Protein AF-A0A3C0CUC0-F1 (afdb_monomer_lite)

Sequence (130 aa):
EEIRACFKILPNAEITTEANPGTVTAGSLAHLHRAGFNRISLGVQSLFDNELKRLGRIHTPKEAVRAFKDARSAGFTNINVDLMYGIPEETMDSWRSTLVRVLELEPEHISLYSLSVEEGTPFFQMYNSG

Structure (mmCIF, N/CA/C/O backbone):
data_AF-A0A3C0CUC0-F1
#
_entry.id   AF-A0A3C0CUC0-F1
#
loop_
_atom_site.group_PDB
_atom_site.id
_atom_site.type_symbol
_atom_site.label_atom_id
_atom_site.label_alt_id
_atom_site.label_comp_id
_atom_site.label_asym_id
_atom_site.label_entity_id
_atom_site.label_seq_id
_atom_site.pdbx_PDB_ins_code
_atom_site.Cartn_x
_atom_site.Cartn_y
_atom_site.Cartn_z
_atom_site.occupancy
_atom_site.B_iso_or_equiv
_atom_site.auth_seq_id
_atom_site.auth_comp_id
_atom_site.auth_asym_id
_atom_site.auth_atom_id
_atom_site.pdbx_PDB_model_num
ATOM 1 N N . GLU A 1 1 ? -4.703 10.373 21.473 1.00 81.12 1 GLU A N 1
ATOM 2 C CA . GLU A 1 1 ? -5.142 11.088 22.691 1.00 81.12 1 GLU A CA 1
ATOM 3 C C . GLU A 1 1 ? -5.696 12.483 22.433 1.00 81.12 1 GLU A C 1
ATOM 5 O O . GLU A 1 1 ? -6.885 12.658 22.649 1.00 81.12 1 GLU A O 1
ATOM 10 N N . GLU A 1 2 ? -4.932 13.446 21.904 1.00 93.69 2 GLU A N 1
ATOM 11 C CA . GLU A 1 2 ? -5.412 14.839 21.743 1.00 93.69 2 GLU A CA 1
ATOM 12 C C . GLU A 1 2 ? -6.727 14.970 20.955 1.00 93.69 2 GLU A C 1
ATOM 14 O O . GLU A 1 2 ? -7.662 15.622 21.411 1.00 93.69 2 GLU A O 1
ATOM 19 N N . ILE A 1 3 ? -6.862 14.264 19.825 1.00 93.31 3 ILE A N 1
ATOM 20 C CA . ILE A 1 3 ? -8.111 14.253 19.041 1.00 93.31 3 ILE A CA 1
ATOM 21 C C . ILE A 1 3 ? -9.302 13.779 19.889 1.00 93.31 3 ILE A C 1
ATOM 23 O O . ILE A 1 3 ? -10.371 14.378 19.832 1.00 93.31 3 ILE A O 1
ATOM 27 N N . ARG A 1 4 ? -9.125 12.731 20.707 1.00 92.12 4 ARG A N 1
ATOM 28 C CA . ARG A 1 4 ? -10.192 12.185 21.567 1.00 92.12 4 ARG A CA 1
ATOM 29 C C . ARG A 1 4 ? -10.526 13.110 22.742 1.00 92.12 4 ARG A C 1
ATOM 31 O O . ARG A 1 4 ? -11.632 13.030 23.263 1.00 92.12 4 ARG A O 1
ATOM 38 N N . ALA A 1 5 ? -9.593 13.972 23.150 1.00 95.56 5 ALA A N 1
ATOM 39 C CA . ALA A 1 5 ? -9.825 14.988 24.174 1.00 95.56 5 ALA A CA 1
ATOM 40 C C . ALA A 1 5 ? -10.624 16.186 23.631 1.00 95.56 5 ALA A C 1
ATOM 42 O O . ALA A 1 5 ? -11.428 16.764 24.358 1.00 95.56 5 ALA A O 1
ATOM 43 N N . CYS A 1 6 ? -10.432 16.536 22.355 1.00 97.62 6 CYS A N 1
ATOM 44 C CA . CYS A 1 6 ? -11.098 17.678 21.720 1.00 97.62 6 CYS A CA 1
ATOM 45 C C . CYS A 1 6 ? -12.423 17.315 21.031 1.00 97.62 6 CYS A C 1
ATOM 47 O O . CYS A 1 6 ? -13.293 18.172 20.887 1.00 97.62 6 CYS A O 1
ATOM 49 N N . PHE A 1 7 ? -12.587 16.063 20.596 1.00 96.69 7 PHE A N 1
ATOM 50 C CA . PHE A 1 7 ? -13.725 15.631 19.788 1.00 96.69 7 PHE A CA 1
ATOM 51 C C . PHE A 1 7 ? -14.354 14.344 20.317 1.00 96.69 7 PHE A C 1
ATOM 53 O O . PHE A 1 7 ? -13.674 13.366 20.638 1.00 96.69 7 PHE A O 1
ATOM 60 N N . LYS A 1 8 ? -15.691 14.305 20.321 1.00 96.19 8 LYS A N 1
ATOM 61 C CA . LYS A 1 8 ? -16.443 13.072 20.559 1.00 96.19 8 LYS A CA 1
ATOM 62 C C . LYS A 1 8 ? -16.400 12.200 19.305 1.00 96.19 8 LYS A C 1
ATOM 64 O O . LYS A 1 8 ? -17.100 12.472 18.334 1.00 96.19 8 LYS A O 1
ATOM 69 N N . ILE A 1 9 ? -15.622 11.126 19.357 1.00 95.00 9 ILE A N 1
ATOM 70 C CA . ILE A 1 9 ? -15.589 10.108 18.304 1.00 95.00 9 ILE A CA 1
ATOM 71 C C . ILE A 1 9 ? -16.687 9.075 18.571 1.00 95.00 9 ILE A C 1
ATOM 73 O O . ILE A 1 9 ? -16.818 8.580 19.693 1.00 95.00 9 ILE A O 1
ATOM 77 N N . LEU A 1 10 ? -17.499 8.768 17.557 1.00 96.19 10 LEU A N 1
ATOM 78 C CA . LEU A 1 10 ? -18.555 7.763 17.687 1.00 96.19 10 LEU A CA 1
ATOM 79 C C . LEU A 1 10 ? -17.949 6.360 17.885 1.00 96.19 10 LEU A C 1
ATOM 81 O O . LEU A 1 10 ? -16.899 6.076 17.306 1.00 96.19 10 LEU A O 1
ATOM 85 N N . PRO A 1 11 ? -18.600 5.459 18.650 1.00 91.69 11 PRO A N 1
ATOM 86 C CA . PRO A 1 11 ? -18.070 4.115 18.916 1.00 91.69 11 PRO A CA 1
ATOM 87 C C . PRO A 1 11 ? -17.788 3.278 17.661 1.00 91.69 11 PRO A C 1
ATOM 89 O O . PRO A 1 11 ? -16.928 2.407 17.684 1.00 91.69 11 PRO A O 1
ATOM 92 N N . ASN A 1 12 ? -18.511 3.547 16.574 1.00 93.81 12 ASN A N 1
ATOM 93 C CA . ASN A 1 12 ? -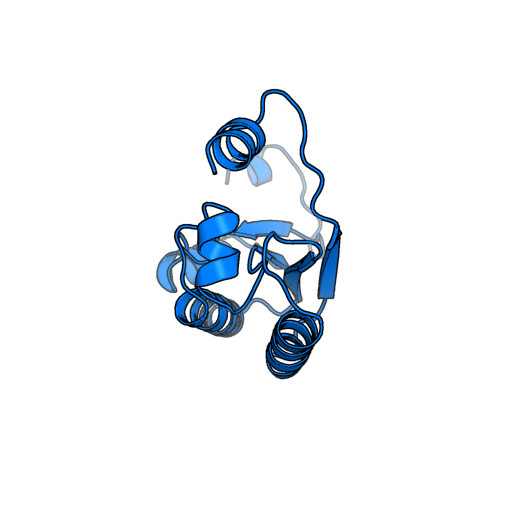18.427 2.858 15.288 1.00 93.81 12 ASN A CA 1
ATOM 94 C C . ASN A 1 12 ? -17.850 3.745 14.170 1.00 93.81 12 ASN A C 1
ATOM 96 O O . ASN A 1 12 ? -18.076 3.460 12.996 1.00 93.81 12 ASN A O 1
ATOM 100 N N . ALA A 1 13 ? -17.167 4.840 14.513 1.00 96.44 13 ALA A N 1
ATOM 101 C CA . ALA A 1 13 ? -16.529 5.685 13.513 1.00 96.44 13 ALA A CA 1
ATOM 102 C C . ALA A 1 13 ? -15.444 4.904 12.755 1.00 96.44 13 ALA A C 1
ATOM 104 O O . ALA A 1 13 ? -14.653 4.169 13.356 1.00 96.44 13 ALA A O 1
ATOM 105 N N . GLU A 1 14 ? -15.374 5.107 11.442 1.00 97.56 14 GLU A N 1
ATOM 106 C CA . GLU A 1 14 ? -14.207 4.696 10.669 1.00 97.56 14 GLU A CA 1
ATOM 107 C C . GLU A 1 14 ? -13.039 5.631 11.005 1.00 97.56 14 GLU A C 1
ATOM 109 O O . GLU A 1 14 ? -13.158 6.855 10.931 1.00 97.56 14 GLU A O 1
ATOM 114 N N . ILE A 1 15 ? -11.911 5.048 11.403 1.00 97.81 15 ILE A N 1
ATOM 115 C CA . ILE A 1 15 ? -10.664 5.752 11.685 1.00 97.81 15 ILE A CA 1
ATOM 116 C C . ILE A 1 15 ? -9.619 5.155 10.748 1.00 97.81 15 ILE A C 1
ATOM 118 O O . ILE A 1 15 ? -9.123 4.046 10.968 1.00 97.81 15 ILE A O 1
ATOM 122 N N . THR A 1 16 ? -9.327 5.890 9.677 1.00 98.06 16 THR A N 1
ATOM 123 C CA . THR A 1 16 ? -8.485 5.428 8.572 1.00 98.06 16 THR A CA 1
ATOM 124 C C . THR A 1 16 ? -7.101 6.065 8.600 1.00 98.06 16 THR A C 1
ATOM 126 O O . THR A 1 16 ? -6.931 7.196 9.054 1.00 98.06 16 THR A O 1
ATOM 129 N N . THR A 1 17 ? -6.111 5.346 8.079 1.00 98.31 17 THR A N 1
ATOM 130 C CA . THR A 1 17 ? -4.767 5.870 7.809 1.00 98.31 17 THR A CA 1
ATOM 131 C C . THR A 1 17 ? -4.258 5.383 6.457 1.00 98.31 17 THR A C 1
ATOM 133 O O . THR A 1 17 ? -4.699 4.346 5.962 1.00 98.31 17 THR A O 1
ATOM 136 N N . GLU A 1 18 ? -3.322 6.115 5.868 1.00 98.44 18 GLU A N 1
ATOM 137 C CA . GLU A 1 18 ? -2.604 5.709 4.662 1.00 98.44 18 GLU A CA 1
ATOM 138 C C . GLU A 1 18 ? -1.171 5.325 5.022 1.00 98.44 18 GLU A C 1
ATOM 140 O O . GLU A 1 18 ? -0.556 5.901 5.923 1.00 98.44 18 GLU A O 1
ATOM 145 N N . ALA A 1 19 ? -0.634 4.330 4.327 1.00 97.94 19 ALA A N 1
ATOM 146 C CA . ALA A 1 19 ? 0.676 3.786 4.617 1.00 97.94 19 ALA A CA 1
ATOM 147 C C . ALA A 1 19 ? 1.436 3.415 3.344 1.00 97.94 19 ALA A C 1
ATOM 149 O O . ALA A 1 19 ? 0.907 2.810 2.410 1.00 97.94 19 ALA A O 1
ATOM 150 N N . ASN A 1 20 ? 2.728 3.740 3.354 1.00 97.81 20 ASN A N 1
ATOM 151 C CA . ASN A 1 20 ? 3.682 3.258 2.370 1.00 97.81 20 ASN A CA 1
ATOM 152 C C . ASN A 1 20 ? 4.270 1.925 2.871 1.00 97.81 20 ASN A C 1
ATOM 154 O O . ASN A 1 20 ? 4.796 1.893 3.989 1.00 97.81 20 ASN A O 1
ATOM 158 N N . PRO A 1 21 ? 4.233 0.840 2.075 1.00 98.12 21 PRO A N 1
ATOM 159 C CA . PRO A 1 21 ? 4.841 -0.432 2.452 1.00 98.12 21 PRO A CA 1
ATOM 160 C C . PRO A 1 21 ? 6.308 -0.338 2.885 1.00 98.12 21 PRO A C 1
ATOM 162 O O . PRO A 1 21 ? 6.733 -1.103 3.743 1.00 98.12 21 PRO A O 1
ATOM 165 N N . GLY A 1 22 ? 7.068 0.612 2.333 1.00 96.75 22 GLY A N 1
ATOM 166 C CA . GLY A 1 22 ? 8.485 0.809 2.647 1.00 96.75 22 GLY A CA 1
ATOM 167 C C . GLY A 1 22 ? 8.765 1.512 3.977 1.00 96.75 22 GLY A C 1
ATOM 168 O O . GLY A 1 22 ? 9.924 1.614 4.367 1.00 96.75 22 GLY A O 1
ATOM 169 N N . THR A 1 23 ? 7.745 2.018 4.679 1.00 96.69 23 THR A N 1
ATOM 170 C CA . THR A 1 23 ? 7.927 2.730 5.961 1.00 96.69 23 THR A CA 1
ATOM 171 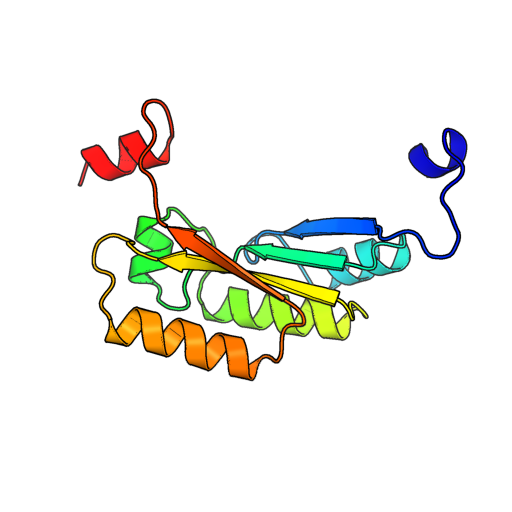C C . THR A 1 23 ? 7.209 2.077 7.134 1.00 96.69 23 THR A C 1
ATOM 173 O O . THR A 1 23 ? 7.511 2.381 8.291 1.00 96.69 23 THR A O 1
ATOM 176 N N . VAL A 1 24 ? 6.260 1.177 6.871 1.00 97.56 24 VAL A N 1
ATOM 177 C CA . VAL A 1 24 ? 5.545 0.466 7.930 1.00 97.56 24 VAL A CA 1
ATOM 178 C C . VAL A 1 24 ? 6.313 -0.751 8.422 1.00 97.56 24 VAL A C 1
ATOM 180 O O . VAL A 1 24 ? 7.035 -1.419 7.691 1.00 97.56 24 VAL A O 1
ATOM 183 N N . THR A 1 25 ? 6.117 -1.062 9.697 1.00 98.00 25 THR A N 1
ATOM 184 C CA . THR A 1 25 ? 6.609 -2.282 10.333 1.00 98.00 25 THR A CA 1
ATOM 185 C C . THR A 1 25 ? 5.439 -2.965 11.029 1.00 98.00 25 THR A C 1
ATOM 187 O O . THR A 1 25 ? 4.460 -2.310 11.392 1.00 98.00 25 THR A O 1
ATOM 190 N N . ALA A 1 26 ? 5.546 -4.265 11.305 1.00 98.00 26 ALA A N 1
ATOM 191 C CA . ALA A 1 26 ? 4.541 -4.965 12.109 1.00 98.00 26 ALA A CA 1
ATOM 192 C C . ALA A 1 26 ? 4.269 -4.258 13.457 1.00 98.00 26 ALA A C 1
ATOM 194 O O . ALA A 1 26 ? 3.126 -4.172 13.905 1.00 98.00 26 ALA A O 1
ATOM 195 N N . GLY A 1 27 ? 5.308 -3.684 14.079 1.00 98.38 27 GLY A N 1
ATOM 196 C CA . GLY A 1 27 ? 5.186 -2.926 15.325 1.00 98.38 27 GLY A CA 1
ATOM 197 C C . GLY A 1 27 ? 4.400 -1.622 15.175 1.00 98.38 27 GLY A C 1
ATOM 198 O O . GLY A 1 27 ? 3.541 -1.336 16.013 1.00 98.38 27 GLY A O 1
ATOM 199 N N . SER A 1 28 ? 4.645 -0.846 14.111 1.00 98.19 28 SER A N 1
ATOM 200 C CA . SER A 1 28 ? 3.895 0.393 13.868 1.00 98.19 28 SER A CA 1
ATOM 201 C C . SER A 1 28 ? 2.436 0.112 13.504 1.00 98.19 28 SER A C 1
ATOM 203 O O . SER A 1 28 ? 1.547 0.799 14.002 1.00 98.19 28 SER A O 1
ATOM 205 N N . LEU A 1 29 ? 2.166 -0.947 12.738 1.00 98.69 29 LEU A N 1
ATOM 206 C CA . LEU A 1 29 ? 0.807 -1.386 12.402 1.00 98.69 29 LEU A CA 1
ATOM 207 C C . LEU A 1 29 ? 0.030 -1.835 13.648 1.00 98.69 29 LEU A C 1
ATOM 209 O O . LEU A 1 29 ? -1.090 -1.379 13.875 1.00 98.69 29 LEU A O 1
ATOM 213 N N . ALA A 1 30 ? 0.643 -2.646 14.515 1.00 98.56 30 ALA A N 1
ATOM 214 C CA . ALA A 1 30 ? 0.038 -3.044 15.787 1.00 98.56 30 ALA A CA 1
ATOM 215 C C . ALA A 1 30 ? -0.174 -1.852 16.737 1.00 98.56 30 ALA A C 1
ATOM 217 O O . ALA A 1 30 ? -1.112 -1.836 17.538 1.00 98.56 30 ALA A O 1
ATOM 218 N N . HIS A 1 31 ? 0.698 -0.842 16.685 1.00 98.12 31 HIS A N 1
ATOM 219 C CA . HIS A 1 31 ? 0.508 0.396 17.434 1.00 98.12 31 HIS A CA 1
ATOM 220 C C . HIS A 1 31 ? -0.694 1.197 16.911 1.00 98.12 31 HIS A C 1
ATOM 222 O O . HIS A 1 31 ? -1.549 1.572 17.711 1.00 98.12 31 HIS A O 1
ATOM 228 N N . LEU A 1 32 ? -0.806 1.390 15.593 1.00 97.81 32 LEU A N 1
ATOM 229 C CA . LEU A 1 32 ? -1.938 2.076 14.961 1.00 97.81 32 LEU A CA 1
ATOM 230 C C . LEU A 1 32 ? -3.268 1.386 15.278 1.00 97.81 32 LEU A C 1
ATOM 232 O O . LEU A 1 32 ? -4.204 2.041 15.735 1.00 97.81 32 LEU A O 1
ATOM 236 N N . HIS A 1 33 ? -3.337 0.063 15.123 1.00 98.19 33 HIS A N 1
ATOM 237 C CA . HIS A 1 33 ? -4.549 -0.689 15.444 1.00 98.19 33 HIS A CA 1
ATOM 238 C C . HIS A 1 33 ? -4.956 -0.507 16.918 1.00 98.19 33 HIS A C 1
ATOM 240 O O . HIS A 1 33 ? -6.102 -0.174 17.216 1.00 98.19 33 HIS A O 1
ATOM 246 N N . ARG A 1 34 ? -4.002 -0.599 17.860 1.00 97.25 34 ARG A N 1
ATOM 247 C CA . ARG A 1 34 ? -4.265 -0.341 19.292 1.00 97.25 34 ARG A CA 1
ATOM 248 C C . ARG A 1 34 ? -4.688 1.098 19.595 1.00 97.25 34 ARG A C 1
ATOM 250 O O . ARG A 1 34 ? -5.427 1.310 20.550 1.00 97.25 34 ARG A O 1
ATOM 257 N N . ALA A 1 35 ? -4.257 2.076 18.799 1.00 95.81 35 ALA A N 1
ATOM 258 C CA . ALA A 1 35 ? -4.709 3.465 18.918 1.00 95.81 35 ALA A CA 1
ATOM 259 C C . ALA A 1 35 ? -6.164 3.670 18.426 1.00 95.81 35 ALA A C 1
ATOM 261 O O . ALA A 1 35 ? -6.774 4.725 18.652 1.00 95.81 35 ALA A O 1
ATOM 262 N N . GLY A 1 36 ? -6.744 2.645 17.793 1.00 95.94 36 GLY A N 1
ATOM 263 C CA . GLY A 1 36 ? -8.129 2.599 17.335 1.00 95.94 36 GLY A CA 1
ATOM 264 C C . GLY A 1 36 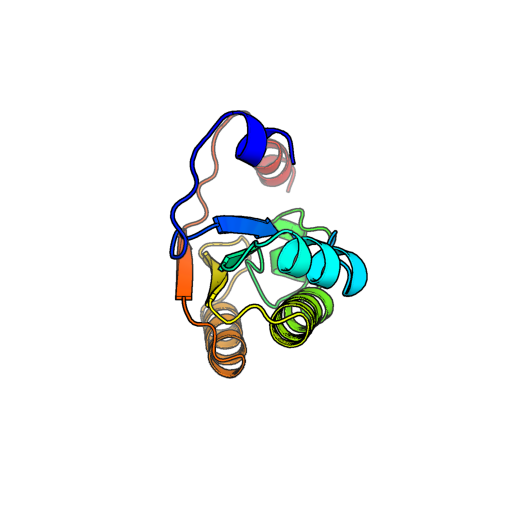? -8.307 2.828 15.837 1.00 95.94 36 GLY A C 1
ATOM 265 O O . GLY A 1 36 ? -9.445 2.997 15.412 1.00 95.94 36 GLY A O 1
ATOM 266 N N . PHE A 1 37 ? -7.230 2.841 15.041 1.00 97.94 37 PHE A N 1
ATOM 267 C CA . PHE A 1 37 ? -7.356 2.810 13.583 1.00 97.94 37 PHE A CA 1
ATOM 268 C C . PHE A 1 37 ? -7.935 1.460 13.154 1.00 97.94 37 PHE A C 1
ATOM 270 O O . PHE A 1 37 ? -7.423 0.412 13.542 1.00 97.94 37 PHE A O 1
ATOM 277 N N . ASN A 1 38 ? -9.003 1.491 12.360 1.00 97.94 38 ASN A N 1
ATOM 278 C CA . ASN A 1 38 ? -9.746 0.302 11.934 1.00 97.94 38 ASN A CA 1
ATOM 279 C C . ASN A 1 38 ? -9.825 0.145 10.407 1.00 97.94 38 ASN A C 1
ATOM 281 O O . ASN A 1 38 ? -10.275 -0.896 9.931 1.00 97.94 38 ASN A O 1
ATOM 285 N N . ARG A 1 39 ? -9.311 1.123 9.649 1.00 98.62 39 ARG A N 1
ATOM 286 C CA . ARG A 1 39 ? -9.098 1.040 8.202 1.00 98.62 39 ARG A CA 1
ATOM 287 C C . ARG A 1 39 ? -7.682 1.479 7.834 1.00 98.62 39 ARG A C 1
ATOM 289 O O . ARG A 1 39 ? -7.131 2.396 8.448 1.00 98.62 39 ARG A O 1
ATOM 296 N N . ILE A 1 40 ? -7.094 0.840 6.826 1.00 98.81 40 ILE A N 1
ATOM 297 C CA . ILE A 1 40 ? -5.784 1.224 6.289 1.00 98.81 40 ILE A CA 1
ATOM 298 C C . ILE A 1 40 ? -5.769 1.178 4.761 1.00 98.81 40 ILE A C 1
ATOM 300 O O . ILE A 1 40 ? -6.276 0.234 4.162 1.00 98.81 40 ILE A O 1
ATOM 304 N N . SER A 1 41 ? -5.173 2.195 4.137 1.00 98.81 41 SER A N 1
ATOM 305 C CA . SER A 1 41 ? -4.866 2.228 2.705 1.00 98.81 41 SER A CA 1
ATOM 306 C C . SER A 1 41 ? -3.387 1.960 2.486 1.00 98.81 41 SER A C 1
ATOM 308 O O . SER A 1 41 ? -2.546 2.703 2.995 1.00 98.81 41 SER A O 1
ATOM 310 N N . LEU A 1 42 ? -3.059 0.904 1.748 1.00 98.81 42 LEU A N 1
ATOM 311 C CA . LEU A 1 42 ? -1.687 0.583 1.387 1.00 98.81 42 LEU A CA 1
ATOM 312 C C . LEU A 1 42 ? -1.408 1.026 -0.038 1.00 98.81 42 LEU A C 1
ATOM 314 O O . LEU A 1 42 ? -1.954 0.486 -1.002 1.00 98.81 42 LEU A O 1
ATOM 318 N N . GLY A 1 43 ? -0.476 1.961 -0.159 1.00 98.56 43 GLY A N 1
ATOM 319 C CA . GLY A 1 43 ? 0.056 2.355 -1.443 1.00 98.56 43 GLY A CA 1
ATOM 320 C C . GLY A 1 43 ? 0.977 1.275 -2.007 1.00 98.56 43 GLY A C 1
ATOM 321 O O . GLY A 1 43 ? 2.184 1.396 -1.821 1.00 98.56 43 GLY A O 1
ATOM 322 N N . VAL A 1 44 ? 0.433 0.278 -2.712 1.00 98.56 44 VAL A N 1
ATOM 323 C CA . VAL A 1 44 ? 1.202 -0.806 -3.359 1.00 98.56 44 VAL A CA 1
ATOM 324 C C . VAL A 1 44 ? 1.672 -0.426 -4.760 1.00 98.56 44 VAL A C 1
ATOM 326 O O . VAL A 1 44 ? 2.812 -0.717 -5.105 1.00 98.56 44 VAL A O 1
ATOM 329 N N . GLN A 1 45 ? 0.813 0.256 -5.523 1.00 98.31 45 GLN A N 1
ATOM 330 C CA . GLN A 1 45 ? 0.968 0.726 -6.905 1.00 98.31 45 GLN A CA 1
ATOM 331 C C . GLN A 1 45 ? 1.195 -0.367 -7.949 1.00 98.31 45 GLN A C 1
ATOM 333 O O . GLN A 1 45 ? 0.388 -0.480 -8.863 1.00 98.31 45 GLN A O 1
ATOM 338 N N . SER A 1 46 ? 2.259 -1.154 -7.808 1.00 98.38 46 SER A N 1
ATOM 339 C CA . SER A 1 46 ? 2.640 -2.245 -8.705 1.00 98.38 46 SER A CA 1
ATOM 340 C C . SER A 1 46 ? 3.295 -3.388 -7.919 1.00 98.38 46 SER A C 1
ATOM 342 O O . SER A 1 46 ? 3.819 -3.196 -6.820 1.00 98.38 46 SER A O 1
ATOM 344 N N . LEU A 1 47 ? 3.275 -4.599 -8.482 1.00 98.31 47 LEU A N 1
ATOM 345 C CA . LEU A 1 47 ? 4.029 -5.750 -7.982 1.00 98.31 47 LEU A CA 1
ATOM 346 C C . LEU A 1 47 ? 5.216 -6.138 -8.885 1.00 98.31 47 LEU A C 1
ATOM 348 O O . LEU A 1 47 ? 5.663 -7.293 -8.842 1.00 98.31 47 LEU A O 1
ATOM 352 N N . PHE A 1 48 ? 5.749 -5.167 -9.635 1.00 98.19 48 PHE A N 1
ATOM 353 C CA . PHE A 1 48 ? 6.951 -5.273 -10.463 1.00 98.19 48 PHE A CA 1
ATOM 354 C C . PHE A 1 48 ? 8.002 -4.223 -10.072 1.00 98.19 48 PHE A C 1
ATOM 356 O O . PHE A 1 48 ? 7.717 -3.033 -9.961 1.00 98.19 48 PHE A O 1
ATOM 363 N N . ASP A 1 49 ? 9.249 -4.660 -9.873 1.00 97.56 49 ASP A N 1
ATOM 364 C CA . ASP A 1 49 ? 10.332 -3.794 -9.383 1.00 97.56 49 ASP A CA 1
ATOM 365 C C . ASP A 1 49 ? 10.691 -2.648 -10.341 1.00 97.56 49 ASP A C 1
ATOM 367 O O . ASP A 1 49 ? 11.038 -1.558 -9.890 1.00 97.56 49 ASP A O 1
ATOM 371 N N . ASN A 1 50 ? 10.646 -2.869 -11.658 1.00 96.38 50 ASN A N 1
ATOM 372 C CA . ASN A 1 50 ? 10.939 -1.826 -12.646 1.00 96.38 50 ASN A CA 1
ATOM 373 C C . ASN A 1 50 ? 9.879 -0.716 -12.613 1.00 96.38 50 ASN A C 1
ATOM 375 O O . ASN A 1 50 ? 10.235 0.458 -12.554 1.00 96.38 50 ASN A O 1
ATOM 379 N N . GLU A 1 51 ? 8.599 -1.080 -12.557 1.00 97.19 51 GLU A N 1
ATOM 380 C CA . GLU A 1 51 ? 7.478 -0.137 -12.471 1.00 97.19 51 GLU A CA 1
ATOM 381 C C . GLU A 1 51 ? 7.531 0.675 -11.165 1.00 97.19 51 GLU A C 1
ATOM 383 O O . GLU A 1 51 ? 7.409 1.900 -11.176 1.00 97.19 51 GLU A O 1
ATOM 388 N N . LEU A 1 52 ? 7.811 0.021 -10.032 1.00 96.88 52 LEU A N 1
ATOM 389 C CA . LEU A 1 52 ? 7.976 0.697 -8.740 1.00 96.88 52 LEU A CA 1
ATOM 390 C C . LEU A 1 52 ? 9.147 1.687 -8.739 1.00 96.88 52 LEU A C 1
ATOM 392 O O . LEU A 1 52 ? 9.001 2.806 -8.242 1.00 96.88 52 LEU A O 1
ATOM 396 N N . LYS A 1 53 ? 10.285 1.320 -9.339 1.00 94.94 53 LYS A N 1
ATOM 397 C CA . LYS A 1 53 ? 11.428 2.232 -9.510 1.00 94.94 53 LYS A CA 1
ATOM 398 C C . LYS A 1 53 ? 11.073 3.424 -10.387 1.00 94.94 53 LYS A C 1
ATOM 400 O O . LYS A 1 53 ? 11.427 4.544 -10.032 1.00 94.94 53 LYS A O 1
ATOM 405 N N . ARG A 1 54 ? 10.340 3.204 -11.486 1.00 93.19 54 ARG A N 1
ATOM 406 C CA . ARG A 1 54 ? 9.840 4.290 -12.342 1.00 93.19 54 ARG A CA 1
ATOM 407 C C . ARG A 1 54 ? 8.923 5.229 -11.575 1.00 93.19 54 ARG A C 1
ATOM 409 O O . ARG A 1 54 ? 8.983 6.416 -11.829 1.00 93.19 54 ARG A O 1
ATOM 416 N N . LEU A 1 55 ? 8.153 4.734 -10.605 1.00 93.56 55 LEU A N 1
ATOM 417 C CA . LEU A 1 55 ? 7.333 5.537 -9.688 1.00 93.56 55 LEU A CA 1
ATOM 418 C C . LEU A 1 55 ? 8.110 6.186 -8.528 1.00 93.56 55 LEU A C 1
ATOM 420 O O . LEU A 1 55 ? 7.499 6.857 -7.694 1.00 93.56 55 LEU A O 1
ATOM 424 N N . GLY A 1 56 ? 9.428 5.984 -8.430 1.00 93.25 56 GLY A N 1
ATOM 425 C CA . GLY A 1 56 ? 10.236 6.476 -7.311 1.00 93.25 56 GLY A CA 1
ATOM 426 C C . GLY A 1 56 ? 9.870 5.830 -5.970 1.00 93.25 56 GLY A C 1
ATOM 427 O O . GLY A 1 56 ? 10.088 6.421 -4.911 1.00 93.25 56 GLY A O 1
ATOM 428 N N . ARG A 1 57 ? 9.262 4.636 -5.991 1.00 95.75 57 ARG A N 1
ATOM 429 C CA . ARG A 1 57 ? 8.874 3.918 -4.775 1.00 95.75 57 ARG A CA 1
ATOM 430 C C . ARG A 1 57 ? 10.098 3.305 -4.109 1.00 95.75 57 ARG A C 1
ATOM 432 O O . ARG A 1 57 ? 11.003 2.793 -4.759 1.00 95.75 57 ARG A O 1
ATOM 439 N N . ILE A 1 58 ? 10.095 3.367 -2.781 1.00 96.31 58 ILE A N 1
ATOM 440 C CA . ILE A 1 58 ? 11.192 2.895 -1.925 1.00 96.31 58 ILE A CA 1
ATOM 441 C C . ILE A 1 58 ? 11.007 1.445 -1.459 1.00 96.31 58 ILE A C 1
ATOM 443 O O . ILE A 1 58 ? 11.854 0.932 -0.737 1.00 96.31 58 ILE A O 1
ATOM 447 N N . HIS A 1 59 ? 9.895 0.807 -1.830 1.00 98.19 59 HIS A N 1
ATOM 448 C CA . HIS A 1 59 ? 9.578 -0.577 -1.490 1.00 98.19 59 HIS A CA 1
ATOM 449 C C . HIS A 1 59 ? 9.646 -1.485 -2.711 1.00 98.19 59 HIS A C 1
ATOM 451 O O . HIS A 1 59 ? 9.448 -1.062 -3.847 1.00 98.19 59 HIS A O 1
ATOM 457 N N . THR A 1 60 ? 9.866 -2.763 -2.443 1.00 98.56 60 THR A N 1
ATOM 458 C CA . THR A 1 60 ? 9.803 -3.869 -3.400 1.00 98.56 60 THR A CA 1
ATOM 459 C C . THR A 1 60 ? 8.410 -4.514 -3.408 1.00 98.56 60 THR A C 1
ATOM 461 O O . THR A 1 60 ? 7.656 -4.396 -2.432 1.00 98.56 60 THR A O 1
ATOM 464 N N . PRO A 1 61 ? 8.060 -5.311 -4.436 1.00 98.50 61 PRO A N 1
ATOM 465 C CA . PRO A 1 61 ? 6.816 -6.085 -4.451 1.00 98.50 61 PRO A CA 1
ATOM 466 C C . PRO A 1 61 ? 6.683 -7.025 -3.247 1.00 98.50 61 PRO A C 1
ATOM 468 O O . PRO A 1 61 ? 5.591 -7.260 -2.730 1.00 98.50 61 PRO A O 1
ATOM 471 N N . LYS A 1 62 ? 7.809 -7.571 -2.772 1.00 98.50 62 LYS A N 1
ATOM 472 C CA . LYS A 1 62 ? 7.839 -8.452 -1.601 1.00 98.50 62 LYS A CA 1
ATOM 473 C C . LYS A 1 62 ? 7.480 -7.694 -0.325 1.00 98.50 62 LYS A C 1
ATOM 475 O O . LYS A 1 62 ? 6.745 -8.230 0.502 1.00 98.50 62 LYS A O 1
ATOM 480 N N . GLU A 1 63 ? 7.981 -6.473 -0.170 1.00 98.56 63 GLU A N 1
ATOM 481 C CA . GLU A 1 63 ? 7.650 -5.602 0.962 1.00 98.56 63 GLU A CA 1
ATOM 482 C C . GLU A 1 63 ? 6.197 -5.134 0.905 1.00 98.56 63 GLU A C 1
ATOM 4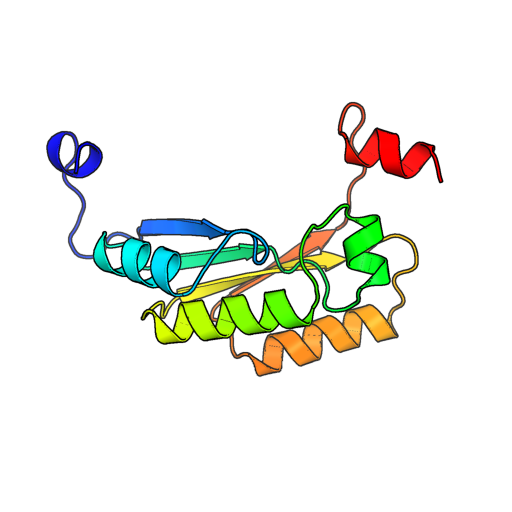84 O O . GLU A 1 63 ? 5.534 -5.143 1.935 1.00 98.56 63 GLU A O 1
ATOM 489 N N . ALA A 1 64 ? 5.654 -4.850 -0.284 1.00 98.62 64 ALA A N 1
ATOM 490 C CA . ALA A 1 64 ? 4.227 -4.572 -0.462 1.00 98.62 64 ALA A CA 1
ATOM 491 C C . ALA A 1 64 ? 3.337 -5.723 0.039 1.00 98.62 64 ALA A C 1
ATOM 493 O O . ALA A 1 64 ? 2.452 -5.521 0.873 1.00 98.62 64 ALA A O 1
ATOM 494 N N . VAL A 1 65 ? 3.619 -6.956 -0.398 1.00 98.69 65 VAL A N 1
ATOM 495 C CA . VAL A 1 65 ? 2.886 -8.151 0.057 1.00 98.69 65 VAL A CA 1
ATOM 496 C C . VAL A 1 65 ? 3.078 -8.389 1.559 1.00 98.69 65 VAL A C 1
ATOM 498 O O . VAL A 1 65 ? 2.140 -8.783 2.254 1.00 98.69 65 VAL A O 1
ATOM 501 N N . ARG A 1 66 ? 4.289 -8.154 2.081 1.00 98.69 66 ARG A N 1
ATOM 502 C CA . ARG A 1 66 ? 4.589 -8.268 3.514 1.00 98.69 66 ARG A CA 1
ATOM 503 C C . ARG A 1 66 ? 3.775 -7.263 4.328 1.00 98.69 66 ARG A C 1
ATOM 505 O O . ARG A 1 66 ? 3.134 -7.676 5.285 1.00 98.69 66 ARG A O 1
ATOM 512 N N . ALA A 1 67 ? 3.749 -5.995 3.925 1.00 98.69 67 ALA A N 1
ATOM 513 C CA . ALA A 1 67 ? 3.014 -4.934 4.605 1.00 98.69 67 ALA A CA 1
ATOM 514 C C . ALA A 1 67 ? 1.512 -5.235 4.681 1.00 98.69 67 ALA A C 1
ATOM 516 O O . ALA A 1 67 ? 0.909 -5.049 5.736 1.00 98.69 67 ALA A O 1
ATOM 517 N N . PHE A 1 68 ? 0.922 -5.779 3.610 1.00 98.81 68 PHE A N 1
ATOM 518 C CA . PHE A 1 68 ? -0.471 -6.233 3.624 1.00 98.81 68 PHE A CA 1
ATOM 519 C C . PHE A 1 68 ? -0.711 -7.330 4.670 1.00 98.81 68 PHE A C 1
ATOM 521 O O . PHE A 1 68 ? -1.613 -7.226 5.503 1.00 98.81 68 PHE A O 1
ATOM 528 N N . LY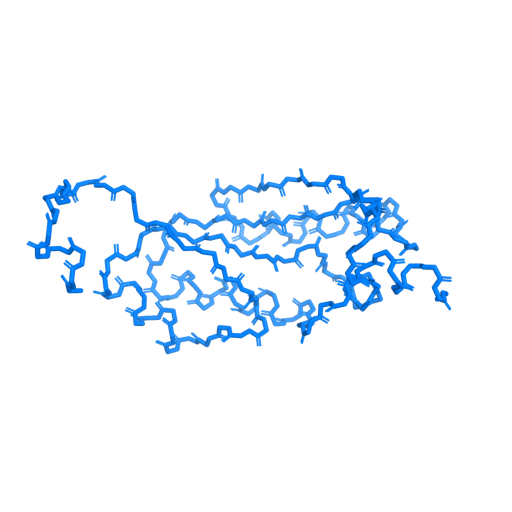S A 1 69 ? 0.125 -8.376 4.668 1.00 98.69 69 LYS A N 1
ATOM 529 C CA . LYS A 1 69 ? 0.005 -9.497 5.616 1.00 98.69 69 LYS A CA 1
ATOM 530 C C . LYS A 1 69 ? 0.238 -9.061 7.059 1.00 98.69 69 LYS A C 1
ATOM 532 O O . LYS A 1 69 ? -0.455 -9.536 7.958 1.00 98.69 69 LYS A O 1
ATOM 537 N N . ASP A 1 70 ? 1.178 -8.151 7.278 1.00 98.69 70 ASP A N 1
ATOM 538 C CA . ASP A 1 70 ? 1.466 -7.586 8.592 1.00 98.69 70 ASP A CA 1
ATOM 539 C C . ASP A 1 70 ? 0.295 -6.705 9.070 1.00 98.69 70 ASP A C 1
ATOM 541 O O . ASP A 1 70 ? -0.076 -6.779 10.239 1.00 98.69 70 ASP A O 1
ATOM 545 N N . ALA A 1 71 ? -0.357 -5.943 8.180 1.00 98.75 71 ALA A N 1
ATOM 546 C CA . ALA A 1 71 ? -1.547 -5.156 8.514 1.00 98.75 71 ALA A CA 1
ATOM 547 C C . ALA A 1 71 ? -2.730 -6.057 8.898 1.00 98.75 71 ALA A C 1
ATOM 549 O O . ALA A 1 71 ? -3.350 -5.847 9.943 1.00 98.75 71 ALA A O 1
ATOM 550 N N . ARG A 1 72 ? -2.986 -7.117 8.121 1.00 98.62 72 ARG A N 1
ATOM 551 C CA . ARG A 1 72 ? -4.004 -8.124 8.458 1.00 98.62 72 ARG A CA 1
ATOM 552 C C . ARG A 1 72 ? -3.709 -8.774 9.811 1.00 98.62 72 ARG A C 1
ATOM 554 O O . ARG A 1 72 ? -4.587 -8.880 10.661 1.00 98.62 72 ARG A O 1
ATOM 561 N N . SER A 1 73 ? -2.448 -9.141 10.043 1.00 98.62 73 SER A N 1
ATOM 562 C CA . SER A 1 73 ? -1.996 -9.758 11.298 1.00 98.62 73 SER A CA 1
ATOM 563 C C . SER A 1 73 ? -2.076 -8.808 12.499 1.00 98.62 73 SER A C 1
ATOM 565 O O . SER A 1 73 ? -2.254 -9.261 13.626 1.00 98.62 73 SER A O 1
ATOM 567 N N . ALA A 1 74 ? -1.969 -7.494 12.278 1.00 98.56 74 ALA A N 1
ATOM 568 C CA . ALA A 1 74 ? -2.145 -6.476 13.312 1.00 98.56 74 ALA A CA 1
ATOM 569 C C . ALA A 1 74 ? -3.611 -6.296 13.750 1.00 98.56 74 ALA A C 1
ATOM 571 O O . ALA A 1 74 ? -3.848 -5.695 14.799 1.00 98.56 74 ALA A O 1
ATOM 572 N N . GLY A 1 75 ? -4.571 -6.825 12.982 1.00 98.50 75 GLY A N 1
ATOM 573 C CA . GLY A 1 75 ? -6.004 -6.779 13.281 1.00 98.50 75 GLY A CA 1
ATOM 574 C C . GLY A 1 75 ? -6.827 -5.886 12.351 1.00 98.50 75 GLY A C 1
ATOM 575 O O . GLY A 1 75 ? -8.040 -5.795 12.532 1.00 98.50 75 GLY A O 1
ATOM 576 N N . PHE A 1 76 ? -6.216 -5.251 11.343 1.00 98.69 76 PHE A N 1
ATOM 577 C CA . PHE A 1 76 ? -6.984 -4.512 10.341 1.00 98.69 76 PHE A CA 1
ATOM 578 C C . PHE A 1 76 ? -7.868 -5.474 9.544 1.00 98.69 76 PHE A C 1
ATOM 580 O O . PHE A 1 76 ? -7.378 -6.428 8.944 1.00 98.69 76 PHE A O 1
ATOM 587 N N . THR A 1 77 ? -9.170 -5.196 9.532 1.00 97.31 77 THR A N 1
ATOM 588 C CA . THR A 1 77 ? -10.185 -5.968 8.794 1.00 97.31 77 THR A CA 1
ATOM 589 C C . THR A 1 77 ? -10.745 -5.212 7.595 1.00 97.31 77 THR A C 1
ATOM 591 O O . THR A 1 77 ? -11.503 -5.789 6.831 1.00 97.31 77 THR A O 1
ATOM 594 N N . ASN A 1 78 ? -10.374 -3.941 7.423 1.00 98.56 78 ASN A N 1
ATOM 595 C CA . ASN A 1 78 ? -10.723 -3.107 6.278 1.00 98.56 78 ASN A CA 1
ATOM 596 C C . ASN A 1 78 ? -9.428 -2.544 5.673 1.00 98.56 78 ASN A C 1
ATOM 598 O O . ASN A 1 78 ? -8.879 -1.545 6.148 1.00 98.56 78 ASN A O 1
ATOM 602 N N . ILE A 1 79 ? -8.895 -3.250 4.678 1.00 98.81 79 ILE A N 1
ATOM 603 C CA . ILE A 1 79 ? -7.634 -2.939 4.010 1.00 98.81 79 ILE A CA 1
ATOM 604 C C . ILE A 1 79 ? -7.925 -2.576 2.555 1.00 98.81 79 ILE A C 1
ATOM 606 O O . ILE A 1 79 ? -8.416 -3.398 1.780 1.00 98.81 79 ILE A O 1
ATOM 610 N N . ASN A 1 80 ? -7.576 -1.346 2.185 1.00 98.88 80 ASN A N 1
ATOM 611 C CA . ASN A 1 80 ? -7.522 -0.915 0.799 1.00 98.88 80 ASN A CA 1
ATOM 612 C C . ASN A 1 80 ? -6.115 -1.116 0.220 1.00 98.88 80 ASN A C 1
ATOM 614 O O . ASN A 1 80 ? -5.116 -0.878 0.903 1.00 98.88 80 ASN A O 1
ATOM 618 N N . VAL A 1 81 ? -6.048 -1.484 -1.056 1.00 98.88 81 VAL A N 1
ATOM 619 C CA . VAL A 1 81 ? -4.815 -1.501 -1.845 1.00 98.88 81 VAL A CA 1
ATOM 620 C C . VAL A 1 81 ? -4.935 -0.504 -2.994 1.00 98.88 81 VAL A C 1
ATOM 622 O O . VAL A 1 81 ? -5.779 -0.659 -3.875 1.00 98.88 81 VAL A O 1
ATOM 625 N N . ASP A 1 82 ? -4.072 0.510 -3.001 1.00 98.75 82 ASP A N 1
ATOM 626 C CA . ASP A 1 82 ? -3.991 1.473 -4.098 1.00 98.75 82 ASP A CA 1
ATOM 627 C C . ASP A 1 82 ? -3.058 0.940 -5.188 1.00 98.75 82 ASP A C 1
ATOM 629 O O . ASP A 1 82 ? -1.876 0.690 -4.930 1.00 98.75 82 ASP A O 1
ATOM 633 N N . LEU A 1 83 ? -3.581 0.795 -6.405 1.00 98.62 83 LEU A N 1
ATOM 634 C CA . LEU A 1 83 ? -2.846 0.402 -7.605 1.00 98.62 83 LEU A CA 1
ATOM 635 C C . LEU A 1 83 ? -2.801 1.541 -8.620 1.00 98.62 83 LEU A C 1
ATOM 637 O O . LEU A 1 83 ? -3.727 2.347 -8.715 1.00 98.62 83 LEU A O 1
ATOM 641 N N . MET A 1 84 ? -1.719 1.592 -9.393 1.00 97.88 84 MET A N 1
ATOM 642 C CA . MET A 1 84 ? -1.563 2.539 -10.493 1.00 97.88 84 MET A CA 1
ATOM 643 C C . MET A 1 84 ? -1.421 1.785 -11.810 1.00 97.88 84 MET A C 1
ATOM 645 O O . MET A 1 84 ? -0.787 0.738 -11.828 1.00 97.88 84 MET A O 1
ATOM 649 N N . TYR A 1 85 ? -1.983 2.335 -12.883 1.00 96.75 85 TYR A N 1
ATOM 650 C CA . TYR A 1 85 ? -1.832 1.834 -14.251 1.00 96.75 85 TYR A CA 1
ATOM 651 C C . TYR A 1 85 ? -1.435 2.972 -15.201 1.00 96.75 85 TYR A C 1
ATOM 653 O O . TYR A 1 85 ? -1.594 4.153 -14.881 1.00 96.75 85 TYR A O 1
ATOM 661 N N . GLY A 1 86 ? -0.922 2.627 -16.379 1.00 95.12 86 GLY A N 1
ATOM 662 C CA . GLY A 1 86 ? -0.299 3.572 -17.307 1.00 95.12 86 GLY A CA 1
ATOM 663 C C . GLY A 1 86 ? 1.124 3.960 -16.893 1.00 95.12 86 GLY A C 1
ATOM 664 O O . GLY A 1 86 ? 1.582 5.051 -17.229 1.00 95.12 86 GLY A O 1
ATOM 665 N N . ILE A 1 87 ? 1.814 3.104 -16.133 1.00 95.62 87 ILE A N 1
ATOM 666 C CA . ILE A 1 87 ? 3.188 3.357 -15.674 1.00 95.62 87 ILE A CA 1
ATOM 667 C C . ILE A 1 87 ? 4.153 3.199 -16.869 1.00 95.62 87 ILE A C 1
ATOM 669 O O . ILE A 1 87 ? 3.938 2.325 -17.710 1.00 95.62 87 ILE A O 1
ATOM 673 N N . PRO A 1 88 ? 5.231 4.002 -16.988 1.00 91.31 88 PRO A N 1
ATOM 674 C CA . PRO A 1 88 ? 6.227 3.802 -18.037 1.00 91.31 88 PRO A CA 1
ATOM 675 C C . PRO A 1 88 ? 6.761 2.367 -18.039 1.00 91.31 88 PRO A C 1
ATOM 677 O O . PRO A 1 88 ? 7.162 1.862 -16.992 1.00 91.31 88 PRO A O 1
ATOM 680 N N . GLU A 1 89 ? 6.780 1.745 -19.222 1.00 89.44 89 GLU A N 1
ATOM 681 C CA . GLU A 1 89 ? 7.179 0.343 -19.454 1.00 89.44 89 GLU A CA 1
ATOM 682 C C . GLU A 1 89 ? 6.231 -0.723 -18.872 1.00 89.44 89 GLU A C 1
ATOM 684 O O . GLU A 1 89 ? 6.521 -1.916 -18.981 1.00 89.44 89 GLU A O 1
ATOM 689 N N . GLU A 1 90 ? 5.084 -0.331 -18.310 1.00 96.62 90 GLU A N 1
ATOM 690 C CA . GLU A 1 90 ? 4.034 -1.278 -17.944 1.00 96.62 90 GLU A CA 1
ATOM 691 C C . GLU A 1 90 ? 3.461 -1.942 -19.197 1.00 96.62 90 GLU A C 1
ATOM 693 O O . GLU A 1 90 ? 3.207 -1.318 -20.232 1.00 96.62 90 GLU A O 1
ATOM 698 N N . THR A 1 91 ? 3.236 -3.244 -19.088 1.00 97.75 91 THR A N 1
ATOM 699 C CA . THR A 1 91 ? 2.592 -4.046 -20.122 1.00 97.75 91 THR A CA 1
ATOM 700 C C . THR A 1 91 ? 1.230 -4.503 -19.627 1.00 97.75 91 THR A C 1
ATOM 702 O O . THR A 1 91 ? 0.987 -4.608 -18.426 1.00 97.75 91 THR A O 1
ATOM 705 N N . MET A 1 92 ? 0.338 -4.870 -20.545 1.00 97.94 92 MET A N 1
ATOM 706 C CA . MET A 1 92 ? -0.942 -5.468 -20.152 1.00 97.94 92 MET A CA 1
ATOM 707 C C . MET A 1 92 ? -0.765 -6.752 -19.328 1.00 97.94 92 MET A C 1
ATOM 709 O O . MET A 1 92 ? -1.582 -7.028 -18.448 1.00 97.94 92 MET A O 1
ATOM 713 N N . ASP A 1 93 ? 0.302 -7.515 -19.580 1.00 98.31 93 ASP A N 1
ATOM 714 C CA . ASP A 1 93 ? 0.609 -8.737 -18.836 1.00 98.31 93 ASP A CA 1
ATOM 715 C C . ASP A 1 93 ? 1.105 -8.433 -17.418 1.00 98.31 93 ASP A C 1
ATOM 717 O O . ASP A 1 93 ? 0.654 -9.075 -16.463 1.00 98.31 93 ASP A O 1
ATOM 721 N N . SER A 1 94 ? 1.988 -7.440 -17.251 1.00 98.06 94 SER A N 1
ATOM 722 C CA . SER A 1 94 ? 2.451 -7.020 -15.923 1.00 98.06 94 SER A CA 1
ATOM 723 C C . SER A 1 94 ? 1.320 -6.391 -15.111 1.00 98.06 94 SER A C 1
ATOM 725 O O . SER A 1 94 ? 1.104 -6.791 -13.964 1.00 98.06 94 SER A O 1
ATOM 727 N N . TRP A 1 95 ? 0.492 -5.544 -15.725 1.00 98.31 95 TRP A N 1
ATOM 728 C CA . TRP A 1 95 ? -0.709 -5.002 -15.089 1.00 98.31 95 TRP A CA 1
ATOM 729 C C . TRP A 1 95 ? -1.668 -6.106 -14.621 1.00 98.31 95 TRP A C 1
ATOM 731 O O . TRP A 1 95 ? -2.062 -6.164 -13.451 1.00 98.31 95 TRP A O 1
ATOM 741 N N . ARG A 1 96 ? -2.004 -7.052 -15.512 1.00 98.31 96 ARG A N 1
ATOM 742 C CA . ARG A 1 96 ? -2.884 -8.183 -15.185 1.00 98.31 96 ARG A CA 1
ATOM 743 C C . ARG A 1 96 ? -2.304 -9.039 -14.060 1.00 98.31 96 ARG A C 1
ATOM 745 O O . ARG A 1 96 ? -3.046 -9.450 -13.170 1.00 98.31 96 ARG A O 1
ATOM 752 N N . SER A 1 97 ? -1.001 -9.305 -14.092 1.00 98.38 97 SER A N 1
ATOM 753 C CA . SER A 1 97 ? -0.305 -10.073 -13.057 1.00 98.38 97 SER A CA 1
ATOM 754 C C . SER A 1 97 ? -0.346 -9.366 -11.699 1.00 98.38 97 SER A C 1
ATOM 756 O O . SER A 1 97 ? -0.662 -10.004 -10.693 1.00 98.38 97 SER A O 1
ATOM 758 N N . THR A 1 98 ? -0.118 -8.048 -11.660 1.00 98.56 98 THR A N 1
ATOM 759 C CA . THR A 1 98 ? -0.279 -7.231 -10.446 1.00 98.56 98 THR A CA 1
ATOM 760 C C . THR A 1 98 ? -1.696 -7.356 -9.892 1.00 98.56 98 THR A C 1
ATOM 762 O O . THR A 1 98 ? -1.860 -7.688 -8.718 1.00 98.56 98 THR A O 1
ATOM 765 N N . LEU A 1 99 ? -2.717 -7.160 -10.731 1.00 98.38 99 LEU A N 1
ATOM 766 C CA . LEU A 1 99 ? -4.115 -7.222 -10.305 1.00 98.38 99 LEU A CA 1
ATOM 767 C C . LEU A 1 99 ? -4.492 -8.601 -9.744 1.00 98.38 99 LEU A C 1
ATOM 769 O O . LEU A 1 99 ? -5.064 -8.678 -8.660 1.00 98.38 99 LEU A O 1
ATOM 773 N N . VAL A 1 100 ? -4.141 -9.688 -10.442 1.00 98.50 100 VAL A N 1
ATOM 774 C CA . VAL A 1 100 ? -4.422 -11.063 -9.986 1.00 98.50 100 VAL A CA 1
ATOM 775 C C . VAL A 1 100 ? -3.767 -11.330 -8.632 1.00 98.50 100 VAL A C 1
ATOM 777 O O . VAL A 1 100 ? -4.438 -11.774 -7.705 1.00 98.50 100 VAL A O 1
ATOM 780 N N . ARG A 1 101 ? -2.484 -10.992 -8.483 1.00 98.50 101 ARG A N 1
ATOM 781 C CA . ARG A 1 101 ? -1.738 -11.219 -7.236 1.00 98.50 101 ARG A CA 1
ATOM 782 C C . ARG A 1 101 ? -2.254 -10.381 -6.069 1.00 98.50 101 ARG A C 1
ATOM 784 O O . ARG A 1 101 ? -2.141 -10.811 -4.928 1.00 98.50 101 ARG A O 1
ATOM 791 N N . VAL A 1 102 ? -2.795 -9.190 -6.325 1.00 98.56 102 VAL A N 1
ATOM 792 C CA . VAL A 1 102 ? -3.454 -8.389 -5.283 1.00 98.56 102 VAL A CA 1
ATOM 793 C C . VAL A 1 102 ? -4.807 -8.978 -4.905 1.00 98.56 102 VAL A C 1
ATOM 795 O O . VAL A 1 102 ? -5.116 -9.027 -3.720 1.00 98.56 102 VAL A O 1
ATOM 798 N N . LEU A 1 103 ? -5.591 -9.475 -5.864 1.00 98.50 103 LEU A N 1
ATOM 799 C CA . LEU A 1 103 ? -6.859 -10.153 -5.569 1.00 98.50 103 LEU A CA 1
ATOM 800 C C . LEU A 1 103 ? -6.655 -11.410 -4.710 1.00 98.50 103 LEU A C 1
ATOM 802 O O . LEU A 1 103 ? -7.456 -11.663 -3.817 1.00 98.50 103 LEU A O 1
ATOM 806 N N . GLU A 1 104 ? -5.558 -12.145 -4.910 1.00 98.44 104 GLU A N 1
ATOM 807 C CA . GLU A 1 104 ? -5.164 -13.290 -4.067 1.00 98.44 104 GLU A CA 1
ATOM 808 C C . GLU A 1 104 ? -4.858 -12.912 -2.606 1.00 98.44 104 GLU A C 1
ATOM 810 O O . GLU A 1 104 ? -4.818 -13.786 -1.741 1.00 98.44 104 GLU A O 1
ATOM 815 N N . LEU A 1 105 ? -4.621 -11.628 -2.308 1.00 98.19 105 LEU A N 1
ATOM 816 C CA . LEU A 1 105 ? -4.476 -11.142 -0.932 1.00 98.19 105 LEU A CA 1
ATOM 817 C C . LEU A 1 105 ? -5.827 -10.907 -0.243 1.00 98.19 105 LEU A C 1
ATOM 819 O O . LEU A 1 105 ? -5.845 -10.677 0.965 1.00 98.19 105 LEU A O 1
ATOM 823 N N . GLU A 1 106 ? -6.929 -10.954 -0.995 1.00 98.50 106 GLU A N 1
ATOM 824 C CA . GLU A 1 106 ? -8.290 -10.710 -0.512 1.00 98.50 106 GLU A CA 1
ATOM 825 C C . GLU A 1 106 ? -8.423 -9.362 0.238 1.00 98.50 106 GLU A C 1
ATOM 827 O O . GLU A 1 106 ? -8.791 -9.335 1.417 1.00 98.50 106 GLU A O 1
ATOM 832 N N . PRO A 1 107 ? -8.073 -8.216 -0.387 1.00 98.56 107 PRO A N 1
ATOM 833 C CA . PRO A 1 107 ? -8.332 -6.904 0.196 1.00 98.56 107 PRO A CA 1
ATOM 834 C C . PRO A 1 107 ? -9.833 -6.597 0.207 1.00 98.56 107 PRO A C 1
ATOM 836 O O . PRO A 1 107 ? -10.578 -7.018 -0.678 1.00 98.56 107 PRO A O 1
ATOM 839 N N . GLU A 1 108 ? -10.272 -5.786 1.166 1.00 98.62 108 GLU A N 1
ATOM 840 C CA . GLU A 1 108 ? -11.663 -5.323 1.215 1.00 98.62 108 GLU A CA 1
ATOM 841 C C . GLU A 1 108 ? -11.963 -4.265 0.147 1.00 98.62 108 GLU A C 1
ATOM 843 O O . GLU A 1 108 ? -13.113 -4.099 -0.259 1.00 98.62 108 GLU A O 1
ATOM 848 N N . HIS A 1 109 ? -10.939 -3.543 -0.312 1.00 98.50 109 HIS A N 1
ATOM 849 C CA . HIS A 1 109 ? -11.071 -2.522 -1.343 1.00 98.50 109 HIS A CA 1
ATOM 850 C C . HIS A 1 109 ? -9.817 -2.452 -2.223 1.00 98.50 109 HIS A C 1
ATOM 852 O O . HIS A 1 109 ? -8.698 -2.683 -1.761 1.00 98.50 109 HIS A O 1
ATOM 858 N N . ILE A 1 110 ? -10.006 -2.107 -3.497 1.00 98.62 110 ILE A N 1
ATOM 859 C CA . ILE A 1 110 ? -8.920 -1.789 -4.426 1.00 98.62 110 ILE A CA 1
ATOM 860 C C . ILE A 1 110 ? -9.259 -0.463 -5.098 1.00 98.62 110 ILE A C 1
ATOM 862 O O . ILE A 1 110 ? -10.315 -0.334 -5.718 1.00 98.62 110 ILE A O 1
ATOM 866 N N . SER A 1 111 ? -8.348 0.501 -5.009 1.00 98.50 111 SER A N 1
ATOM 867 C CA . SER A 1 111 ? -8.435 1.763 -5.749 1.00 98.50 111 SER A CA 1
ATOM 868 C C . SER A 1 111 ? -7.501 1.712 -6.953 1.00 98.50 111 SER A C 1
ATOM 870 O O . SER A 1 111 ? -6.345 1.315 -6.819 1.00 98.50 111 SER A O 1
ATOM 872 N N . LEU A 1 112 ? -7.982 2.130 -8.125 1.00 98.00 112 LEU A N 1
ATOM 873 C CA . LEU A 1 112 ? -7.202 2.154 -9.362 1.00 98.00 112 LEU A CA 1
ATOM 874 C C . LEU A 1 112 ? -6.994 3.597 -9.817 1.00 98.00 112 LEU A C 1
ATOM 876 O O . LEU A 1 112 ? -7.966 4.330 -10.000 1.00 98.00 112 LEU A O 1
ATOM 880 N N . TYR A 1 113 ? -5.743 3.979 -10.053 1.00 96.94 113 TYR A N 1
ATOM 881 C CA . TYR A 1 113 ? -5.386 5.315 -10.517 1.00 96.94 113 TYR A CA 1
ATOM 882 C C . TYR A 1 113 ? -4.640 5.246 -11.847 1.00 96.94 113 TYR A C 1
ATOM 884 O O . TYR A 1 113 ? -3.630 4.555 -11.964 1.00 96.94 113 TYR A O 1
ATOM 892 N N . SER A 1 114 ? -5.101 6.009 -12.838 1.00 95.56 114 SER A N 1
ATOM 893 C CA . SER A 1 114 ? -4.283 6.289 -14.018 1.00 95.56 114 SER A CA 1
ATOM 894 C C . SER A 1 114 ? -3.115 7.167 -13.594 1.00 95.56 114 SER A C 1
ATOM 896 O O . SER A 1 114 ? -3.322 8.168 -12.905 1.00 95.56 114 SER A O 1
ATOM 898 N N . LEU A 1 115 ? -1.898 6.831 -14.012 1.00 93.56 115 LEU A N 1
ATOM 899 C CA . LEU A 1 115 ? -0.765 7.725 -13.837 1.00 93.56 115 LEU A CA 1
ATOM 900 C C . LEU A 1 115 ? -1.006 9.008 -14.646 1.00 93.56 115 LEU A C 1
ATOM 902 O O . LEU A 1 115 ? -1.096 8.972 -15.872 1.00 93.56 115 LEU A O 1
ATOM 906 N N . SER A 1 116 ? -1.081 10.133 -13.940 1.00 89.44 116 SER A N 1
ATOM 907 C CA . SER A 1 116 ? -1.077 11.478 -14.515 1.00 89.44 116 SER A CA 1
ATOM 908 C C . SER A 1 116 ? 0.240 12.158 -14.163 1.00 89.44 116 SER A C 1
ATOM 910 O O . SER A 1 116 ? 0.682 12.107 -13.013 1.00 89.44 116 SER A O 1
ATOM 912 N N . VAL A 1 117 ? 0.881 12.782 -15.151 1.00 86.25 117 VAL A N 1
ATOM 913 C CA . VAL A 1 117 ? 2.135 13.514 -14.952 1.00 86.25 117 VAL A CA 1
ATOM 914 C C . VAL A 1 117 ? 1.812 14.997 -14.804 1.00 86.25 117 VAL A C 1
ATOM 916 O O . VAL A 1 117 ? 1.489 15.663 -15.781 1.00 86.25 117 VAL A O 1
ATOM 919 N N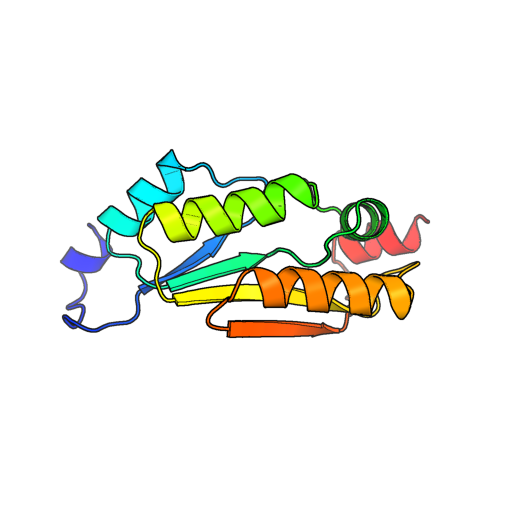 . GLU A 1 118 ? 1.899 15.499 -13.576 1.00 87.12 118 GLU A N 1
ATOM 920 C CA . GLU A 1 118 ? 1.580 16.891 -13.243 1.00 87.12 118 GLU A CA 1
ATOM 921 C C . GLU A 1 118 ? 2.853 17.742 -13.162 1.00 87.12 118 GLU A C 1
ATOM 923 O O . GLU A 1 118 ? 3.808 17.381 -12.460 1.00 87.12 118 GLU A O 1
ATOM 928 N N . GLU A 1 119 ? 2.864 18.887 -13.850 1.00 89.56 119 GLU A N 1
ATOM 929 C CA . GLU A 1 119 ? 3.984 19.832 -13.823 1.00 89.56 119 GLU A CA 1
ATOM 930 C C . GLU A 1 119 ? 4.316 20.280 -12.390 1.00 89.56 119 GLU A C 1
ATOM 932 O O . GLU A 1 119 ? 3.444 20.498 -11.550 1.00 89.56 119 GLU A O 1
ATOM 937 N N . GLY A 1 120 ? 5.611 20.411 -12.092 1.00 85.94 120 GLY A N 1
ATOM 938 C CA . GLY A 1 120 ? 6.089 20.824 -10.768 1.00 85.94 120 GLY A CA 1
ATOM 939 C C . GLY A 1 120 ? 6.174 19.703 -9.725 1.00 85.94 120 GLY A C 1
ATOM 940 O O . GLY A 1 120 ? 6.641 19.950 -8.614 1.00 85.94 120 GLY A O 1
ATOM 941 N N . THR A 1 121 ? 5.798 18.466 -10.063 1.00 87.19 121 THR A N 1
ATOM 942 C CA . THR A 1 121 ? 5.993 17.315 -9.167 1.00 87.19 121 THR A CA 1
ATOM 943 C C . THR A 1 121 ? 7.404 16.716 -9.289 1.00 87.19 121 THR A C 1
ATOM 945 O O . THR A 1 121 ? 8.009 16.766 -10.365 1.00 87.19 121 THR A O 1
ATOM 948 N N . PRO A 1 122 ? 7.941 16.076 -8.228 1.00 84.12 122 PRO A N 1
ATOM 949 C CA . PRO A 1 122 ? 9.186 15.307 -8.332 1.00 84.12 122 PRO A CA 1
ATOM 950 C C . PRO A 1 122 ? 9.120 14.231 -9.422 1.00 84.12 122 PRO A C 1
ATOM 952 O O . PRO A 1 122 ? 10.103 13.980 -10.115 1.00 84.12 122 PRO A O 1
ATOM 955 N N . PHE A 1 123 ? 7.939 13.635 -9.614 1.00 84.81 123 PHE A N 1
ATOM 956 C CA . PHE A 1 123 ? 7.715 12.652 -10.665 1.00 84.81 123 PHE A CA 1
ATOM 957 C C . PHE A 1 123 ? 7.828 13.267 -12.065 1.00 84.81 123 PHE A C 1
ATOM 959 O O . PHE A 1 123 ? 8.463 12.667 -12.920 1.00 84.81 123 PHE A O 1
ATOM 966 N N . PHE A 1 124 ? 7.304 14.475 -12.300 1.00 87.38 124 PHE A N 1
ATOM 967 C CA . PHE A 1 124 ? 7.482 15.181 -13.576 1.00 87.38 124 PHE A CA 1
ATOM 968 C C . PHE A 1 124 ? 8.957 15.445 -13.896 1.00 87.38 124 PHE A C 1
ATOM 970 O O . PHE A 1 124 ? 9.386 15.259 -15.033 1.00 87.38 124 PHE A O 1
ATOM 977 N N . GLN A 1 125 ? 9.758 15.825 -12.895 1.00 84.25 125 GLN A N 1
ATOM 978 C CA . GLN A 1 125 ? 11.201 16.011 -13.081 1.00 84.25 125 GLN A CA 1
ATOM 979 C C . GLN A 1 125 ? 11.896 14.695 -13.452 1.00 84.25 125 GLN A C 1
ATOM 981 O O . GLN A 1 125 ? 12.660 14.665 -14.412 1.00 84.25 125 GLN A O 1
ATOM 986 N N . MET A 1 126 ? 11.583 13.613 -12.732 1.00 83.06 126 MET A N 1
ATOM 987 C CA . MET A 1 126 ? 12.126 12.277 -12.990 1.00 83.06 126 MET A CA 1
ATOM 988 C C . MET A 1 126 ? 11.701 11.732 -14.361 1.00 83.06 126 MET A C 1
ATOM 990 O O . MET A 1 126 ? 12.522 11.195 -15.094 1.00 83.06 126 MET A O 1
ATOM 994 N N . TYR A 1 127 ? 10.435 11.913 -14.735 1.00 83.75 127 TYR A N 1
ATOM 995 C CA . TYR A 1 127 ? 9.889 11.478 -16.019 1.00 83.75 127 TYR A CA 1
ATOM 996 C C . TYR A 1 127 ? 10.584 12.171 -17.198 1.00 83.75 127 TYR A C 1
ATOM 998 O O . TYR A 1 127 ? 10.914 11.531 -18.193 1.00 83.75 127 TYR A O 1
ATOM 1006 N N . ASN A 1 128 ? 10.863 13.472 -17.074 1.00 83.00 128 ASN A N 1
ATOM 1007 C CA . ASN A 1 128 ? 11.536 14.242 -18.120 1.00 83.00 128 ASN A CA 1
ATOM 1008 C C . ASN A 1 128 ? 13.050 13.986 -18.204 1.00 83.00 128 ASN A C 1
ATOM 1010 O O . ASN A 1 128 ? 13.659 14.328 -19.217 1.00 83.00 128 ASN A O 1
ATOM 1014 N N . SER A 1 129 ? 13.670 13.410 -17.168 1.00 80.25 129 SER A N 1
ATOM 1015 C CA . SER A 1 129 ? 15.104 13.094 -17.169 1.00 80.25 129 SER A CA 1
ATOM 1016 C C . SER A 1 129 ? 15.471 11.752 -17.822 1.00 80.25 129 SER A C 1
ATOM 1018 O O . SER A 1 129 ? 16.664 11.502 -18.009 1.00 80.25 129 SER A O 1
ATOM 1020 N N . GLY A 1 130 ? 14.483 10.932 -18.212 1.00 64.00 130 GLY A N 1
ATOM 1021 C CA . GLY A 1 130 ? 14.671 9.562 -18.736 1.00 64.00 130 GLY A CA 1
ATOM 1022 C C . GLY A 1 130 ? 14.736 8.483 -17.655 1.00 64.00 130 GLY A C 1
ATOM 1023 O O . GLY A 1 130 ? 14.869 7.287 -18.017 1.00 64.00 130 GLY A O 1
#

Foldseek 3Di:
DVCVVVDPDDPPDAAEDEDELLPDDLVVLLVCVVVPHQEYEYALAFQDPVLCVLVVHPDHSVSSLVSLVSNVVSPHPAYEYEYEPPGVPDDPVRVVVRVVVVVVSVHPYYHYYYDDQDPPDPSVVSVVVD

pLDDT: mean 95.7, std 5.18, range [64.0, 98.88]

Secondary structure (DSSP, 8-state):
-HHHHHS---TT---EEEE-TTT--HHHHHHHHHHT--EEEEEEE-SSHHHHHHTT-SS-HHHHHHHHHHHHHHT--EEEEEEEES-TT--HHHHHHHHHHHHTT--SEEEEEE----TTSHHHHHHHT-

Radius of gyration: 16.37 Å; chains: 1; bounding box: 34×34×44 Å